Protein AF-A0A2V6F3R9-F1 (afdb_monomer_lite)

Secondary structure (DSSP, 8-state):
-EEEEEEE--HHHHHHHHTS-HHHHHHHHHHHHHHHHHTT--EE--SSSEEEEEEE----TT--HHHHHHHHHHHHHHHHHHHHHHHHHHHHHHHHHHS--

Sequence (101 aa):
MTFIVRIKLSPEHKAGYEALADPQQKEIINEVALELARAKITSAINLADTSEIERLLPITNALNEAGFINTIQEMALAMVLFGTAVARALDRRKAHSATGQ

Radius of gyration: 16.03 Å; chains: 1; bounding box: 32×21×59 Å

Foldseek 3Di:
DKDKDKDADDPVLLVLLVPDDPVLNVVLVVQLVVQCVVVVWDWDDDHNGIIMTMDDDDPDPPDDPVNVVVVVVSVVVSNVSSNVSSVVSSVVVVVVVVPDD

Structure (mmCIF, N/CA/C/O backbone):
data_AF-A0A2V6F3R9-F1
#
_entry.id   AF-A0A2V6F3R9-F1
#
loop_
_atom_site.group_PDB
_atom_site.id
_atom_site.type_symbol
_atom_site.label_atom_id
_atom_site.label_alt_id
_atom_site.label_comp_id
_atom_site.label_asym_id
_atom_site.label_entity_id
_atom_site.label_seq_id
_atom_site.pdbx_PDB_ins_code
_atom_site.Cartn_x
_atom_site.Cartn_y
_atom_site.Cartn_z
_atom_site.occupancy
_atom_site.B_iso_or_equiv
_atom_site.auth_seq_id
_atom_site.auth_comp_id
_atom_site.auth_asym_id
_atom_site.auth_atom_id
_atom_site.pdbx_PDB_model_num
ATOM 1 N N . MET A 1 1 ? -3.922 2.517 20.914 1.00 77.56 1 MET A N 1
ATOM 2 C CA . MET A 1 1 ? -3.469 1.243 20.320 1.00 77.56 1 MET A CA 1
ATOM 3 C C . MET A 1 1 ? -3.201 1.504 18.855 1.00 77.56 1 MET A C 1
ATOM 5 O O . MET A 1 1 ? -3.983 2.219 18.246 1.00 77.56 1 MET A O 1
ATOM 9 N N . THR A 1 2 ? -2.118 0.977 18.297 1.00 79.94 2 THR A N 1
ATOM 10 C CA . THR A 1 2 ? -1.809 1.154 16.871 1.00 79.94 2 THR A CA 1
ATOM 11 C C . THR A 1 2 ? -1.886 -0.197 16.188 1.00 79.94 2 THR A C 1
ATOM 13 O O . THR A 1 2 ? -1.277 -1.156 16.658 1.00 79.94 2 THR A O 1
ATOM 16 N N . PHE A 1 3 ? -2.638 -0.269 15.096 1.00 82.62 3 PHE A N 1
ATOM 17 C CA . PHE A 1 3 ? -2.601 -1.402 14.185 1.00 82.62 3 PHE A CA 1
ATOM 18 C C . PHE A 1 3 ? -1.596 -1.097 13.098 1.00 82.62 3 PHE A C 1
ATOM 20 O O . PHE A 1 3 ? -1.677 -0.056 12.447 1.00 82.62 3 PHE A O 1
ATOM 27 N N . ILE A 1 4 ? -0.662 -2.019 12.918 1.00 85.94 4 ILE A N 1
ATOM 28 C CA . ILE A 1 4 ? 0.316 -1.958 11.845 1.00 85.94 4 ILE A CA 1
ATOM 29 C C . ILE A 1 4 ? 0.099 -3.194 11.000 1.00 85.94 4 ILE A C 1
ATOM 31 O O . ILE A 1 4 ? 0.143 -4.320 11.500 1.00 85.94 4 ILE A O 1
ATOM 35 N N . VAL A 1 5 ? -0.129 -2.974 9.716 1.00 88.12 5 VAL A N 1
ATOM 36 C CA . VAL A 1 5 ? -0.148 -4.036 8.726 1.00 88.12 5 VAL A CA 1
ATOM 37 C C . VAL A 1 5 ? 1.076 -3.885 7.850 1.00 88.12 5 VAL A C 1
ATOM 39 O O . VAL A 1 5 ? 1.306 -2.836 7.257 1.00 88.12 5 VAL A O 1
ATOM 42 N N . ARG A 1 6 ? 1.850 -4.965 7.767 1.00 90.38 6 ARG A N 1
ATOM 43 C CA . ARG A 1 6 ? 3.037 -5.056 6.924 1.00 90.38 6 ARG A CA 1
ATOM 44 C C . ARG A 1 6 ? 2.696 -5.814 5.660 1.00 90.38 6 ARG A C 1
ATOM 46 O O . ARG A 1 6 ? 2.229 -6.950 5.724 1.00 90.38 6 ARG A O 1
ATOM 53 N N . ILE A 1 7 ? 2.937 -5.183 4.524 1.00 89.88 7 ILE A N 1
ATOM 54 C CA . ILE A 1 7 ? 2.632 -5.717 3.206 1.00 89.88 7 ILE A CA 1
ATOM 55 C C . ILE A 1 7 ? 3.945 -5.896 2.461 1.00 89.88 7 ILE A C 1
ATOM 57 O O . ILE A 1 7 ? 4.716 -4.952 2.293 1.00 89.88 7 ILE A O 1
ATOM 61 N N . LYS A 1 8 ? 4.180 -7.121 2.001 1.00 90.00 8 LYS A N 1
ATOM 62 C CA . LYS A 1 8 ? 5.270 -7.444 1.084 1.00 90.00 8 LYS A CA 1
ATOM 63 C C . LYS A 1 8 ? 4.687 -7.743 -0.281 1.00 90.00 8 LYS A C 1
ATOM 65 O O . LYS A 1 8 ? 3.635 -8.376 -0.383 1.00 90.00 8 LYS A O 1
ATOM 70 N N . LEU A 1 9 ? 5.383 -7.307 -1.323 1.00 87.69 9 LEU A N 1
ATOM 71 C CA . LEU A 1 9 ? 5.048 -7.732 -2.672 1.00 87.69 9 LEU A CA 1
ATOM 72 C C . LEU A 1 9 ? 5.295 -9.233 -2.824 1.00 87.69 9 LEU A C 1
ATOM 74 O O . LEU A 1 9 ? 6.199 -9.797 -2.202 1.00 87.69 9 LEU A O 1
ATOM 78 N N . SER A 1 10 ? 4.494 -9.879 -3.673 1.00 86.75 10 SER A N 1
ATOM 79 C CA . SER A 1 10 ? 4.831 -11.227 -4.125 1.00 86.75 10 SER A CA 1
ATOM 80 C C . SER A 1 10 ? 6.179 -11.196 -4.862 1.00 86.75 10 SER A C 1
ATOM 82 O O . SER A 1 10 ? 6.534 -10.157 -5.430 1.00 86.75 10 SER A O 1
ATOM 84 N N . PRO A 1 11 ? 6.928 -12.313 -4.902 1.00 88.44 11 PRO A N 1
ATOM 85 C CA . PRO A 1 11 ? 8.222 -12.361 -5.584 1.00 88.44 11 PRO A CA 1
ATOM 86 C C . PRO A 1 11 ? 8.168 -11.860 -7.034 1.00 88.44 11 PRO A C 1
ATOM 88 O O . PRO A 1 11 ? 9.044 -11.117 -7.461 1.00 88.44 11 PRO A O 1
ATOM 91 N N . GLU A 1 12 ? 7.104 -12.192 -7.768 1.00 86.62 12 GLU A N 1
ATOM 92 C CA . GLU A 1 12 ? 6.903 -11.758 -9.155 1.00 86.62 12 GLU A CA 1
ATOM 93 C C . GLU A 1 12 ? 6.686 -10.244 -9.284 1.00 86.62 12 GLU A C 1
ATOM 95 O O . GLU A 1 12 ? 7.280 -9.603 -10.150 1.00 86.62 12 GLU A O 1
ATOM 100 N N . HIS A 1 13 ? 5.860 -9.649 -8.416 1.00 85.94 13 HIS A N 1
ATOM 101 C CA . HIS A 1 13 ? 5.632 -8.202 -8.422 1.00 85.94 13 HIS A CA 1
ATOM 102 C C . HIS A 1 13 ? 6.867 -7.434 -7.956 1.00 85.94 13 HIS A C 1
ATOM 104 O O . HIS A 1 13 ? 7.162 -6.373 -8.501 1.00 85.94 13 HIS A O 1
ATOM 110 N N . LYS A 1 14 ? 7.609 -7.984 -6.987 1.00 89.25 14 LYS A N 1
ATOM 111 C CA . LYS A 1 14 ? 8.880 -7.423 -6.535 1.00 89.25 14 LYS A CA 1
ATOM 112 C C . LYS A 1 14 ? 9.906 -7.415 -7.666 1.00 89.25 14 LYS A C 1
ATOM 114 O O . LYS A 1 14 ? 10.441 -6.358 -7.971 1.00 89.25 14 LYS A O 1
ATOM 119 N N . ALA A 1 15 ? 10.102 -8.546 -8.341 1.00 87.81 15 ALA A N 1
ATOM 120 C CA . ALA A 1 15 ? 11.004 -8.631 -9.488 1.00 87.81 15 ALA A CA 1
ATOM 121 C C . ALA A 1 15 ? 10.585 -7.673 -10.616 1.00 87.81 15 ALA A C 1
ATOM 123 O O . ALA A 1 15 ? 11.425 -6.996 -11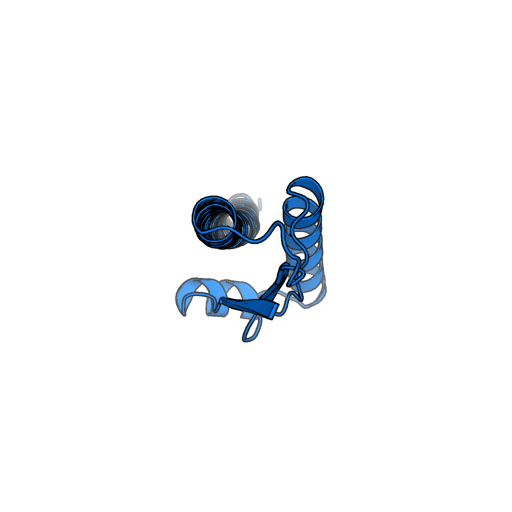.202 1.00 87.81 15 ALA A O 1
ATOM 124 N N . GLY A 1 16 ? 9.279 -7.569 -10.888 1.00 86.81 16 GLY A N 1
ATOM 125 C CA . GLY A 1 16 ? 8.743 -6.623 -11.865 1.00 86.81 16 GLY A CA 1
ATOM 126 C C . GLY A 1 16 ? 8.990 -5.158 -11.499 1.00 86.81 16 GLY A C 1
ATOM 127 O O . GLY A 1 16 ? 9.234 -4.356 -12.391 1.00 86.81 16 GLY A O 1
ATOM 128 N N . TYR A 1 17 ? 8.949 -4.811 -10.212 1.00 89.25 17 TYR A N 1
ATOM 129 C CA . TYR A 1 17 ? 9.265 -3.472 -9.717 1.00 89.25 17 TYR A CA 1
ATOM 130 C C . TYR A 1 17 ? 10.774 -3.183 -9.758 1.00 89.25 17 TYR A C 1
ATOM 132 O O . TYR A 1 17 ? 11.182 -2.139 -10.261 1.00 89.25 17 TYR A O 1
ATOM 140 N N . GLU A 1 18 ? 11.606 -4.114 -9.285 1.00 90.50 18 GLU A N 1
ATOM 141 C CA . GLU A 1 18 ? 13.070 -3.970 -9.236 1.00 90.50 18 GLU A CA 1
ATOM 142 C C . GLU A 1 18 ? 13.717 -3.931 -10.628 1.00 90.50 18 GLU A C 1
ATOM 144 O O . GLU A 1 18 ? 14.782 -3.344 -10.791 1.00 90.50 18 GLU A O 1
ATOM 149 N N . ALA A 1 19 ? 13.069 -4.507 -11.645 1.00 89.81 19 ALA A N 1
ATOM 150 C CA . ALA A 1 19 ? 13.524 -4.438 -13.034 1.00 89.81 19 ALA A CA 1
ATOM 151 C C . ALA A 1 19 ? 13.318 -3.057 -13.692 1.00 89.81 19 ALA A C 1
ATOM 153 O O . ALA A 1 19 ? 13.840 -2.816 -14.781 1.00 89.81 19 ALA A O 1
ATOM 154 N N . LEU A 1 20 ? 12.541 -2.161 -13.074 1.00 88.19 20 LEU A N 1
ATOM 155 C CA . LEU A 1 20 ? 12.285 -0.818 -13.597 1.00 88.19 20 LEU A CA 1
ATOM 156 C C . LEU A 1 20 ? 13.430 0.137 -13.263 1.00 88.19 20 LEU A C 1
ATOM 158 O O . LEU A 1 20 ? 14.066 0.018 -12.218 1.00 88.19 20 LEU A O 1
ATOM 162 N N . ALA A 1 21 ? 13.625 1.151 -14.107 1.00 89.94 21 ALA A N 1
ATOM 163 C CA . ALA A 1 21 ? 14.545 2.242 -13.797 1.00 89.94 21 ALA A CA 1
ATOM 164 C C . ALA A 1 21 ? 14.018 3.101 -12.629 1.00 89.94 21 ALA A C 1
ATOM 166 O O . ALA A 1 21 ? 12.806 3.287 -12.488 1.00 89.94 21 ALA A O 1
ATOM 167 N N . ASP A 1 22 ? 14.915 3.707 -11.846 1.00 90.00 22 ASP A N 1
ATOM 168 C CA . ASP A 1 22 ? 14.567 4.532 -10.675 1.00 90.00 22 ASP A CA 1
ATOM 169 C C . ASP A 1 22 ? 13.456 5.576 -10.914 1.00 90.00 22 ASP A C 1
ATOM 171 O O . ASP A 1 22 ? 12.604 5.744 -10.035 1.00 90.00 22 ASP A O 1
ATOM 175 N N . PRO A 1 23 ? 13.392 6.288 -12.063 1.00 91.06 23 PRO A N 1
ATOM 176 C CA . PRO A 1 23 ? 12.294 7.219 -12.318 1.00 91.06 23 PRO A CA 1
ATOM 177 C C . PRO A 1 23 ? 10.930 6.521 -12.369 1.00 91.06 23 PRO A C 1
ATOM 179 O O . PRO A 1 23 ? 9.970 6.997 -11.769 1.00 91.06 23 PRO A O 1
ATOM 182 N N . GLN A 1 24 ? 10.855 5.354 -13.009 1.00 88.50 24 GLN A N 1
ATOM 183 C CA . GLN A 1 24 ? 9.624 4.571 -13.134 1.00 88.50 24 GLN A CA 1
ATOM 184 C C . GLN A 1 24 ? 9.211 3.958 -11.794 1.00 88.50 24 GLN A C 1
ATOM 186 O O . GLN A 1 24 ? 8.025 3.901 -11.475 1.00 88.50 24 GLN A O 1
ATOM 191 N N . GLN A 1 25 ? 10.183 3.539 -10.982 1.00 90.75 25 GLN A N 1
ATOM 192 C CA . GLN A 1 25 ? 9.929 3.084 -9.616 1.00 90.75 25 GLN A CA 1
ATOM 193 C C . GLN A 1 25 ? 9.295 4.194 -8.764 1.00 90.75 25 GLN A C 1
ATOM 195 O O . GLN A 1 25 ? 8.286 3.968 -8.090 1.00 90.75 25 GLN A O 1
ATOM 200 N N . LYS A 1 26 ? 9.828 5.422 -8.844 1.00 91.31 26 LYS A N 1
ATOM 201 C CA . LYS A 1 26 ? 9.267 6.596 -8.152 1.00 91.31 26 LYS A CA 1
ATOM 202 C C . LYS A 1 26 ? 7.857 6.933 -8.625 1.00 91.31 26 LYS A C 1
ATOM 204 O O . LYS A 1 26 ? 7.008 7.267 -7.803 1.00 91.31 26 LYS A O 1
ATOM 209 N N . GLU A 1 27 ? 7.588 6.833 -9.922 1.00 90.94 27 GLU A N 1
ATOM 210 C CA . GLU A 1 27 ? 6.236 7.027 -10.450 1.00 90.94 27 GLU A CA 1
ATOM 211 C C . GLU A 1 27 ? 5.246 6.012 -9.877 1.00 90.94 27 GLU A C 1
ATOM 213 O O . GLU A 1 27 ? 4.166 6.412 -9.451 1.00 90.94 27 GLU A O 1
ATOM 218 N N . ILE A 1 28 ? 5.616 4.728 -9.788 1.00 90.75 28 ILE A N 1
ATOM 219 C CA . ILE A 1 28 ? 4.759 3.709 -9.161 1.00 90.75 28 ILE A CA 1
ATOM 220 C C . ILE A 1 28 ? 4.484 4.063 -7.704 1.00 90.75 28 ILE A C 1
ATOM 222 O O . ILE A 1 28 ? 3.332 4.012 -7.276 1.00 90.75 28 ILE A O 1
ATOM 226 N N . ILE A 1 29 ? 5.515 4.439 -6.941 1.00 91.88 29 ILE A N 1
ATOM 227 C CA . ILE A 1 29 ? 5.334 4.849 -5.543 1.00 91.88 29 ILE A CA 1
ATOM 228 C C . ILE A 1 29 ? 4.344 6.016 -5.459 1.00 91.88 29 ILE A C 1
ATOM 230 O O . ILE A 1 29 ? 3.436 5.975 -4.631 1.00 91.88 29 ILE A O 1
ATOM 234 N N . ASN A 1 30 ? 4.466 7.019 -6.331 1.00 91.50 30 ASN A N 1
ATOM 235 C CA . ASN A 1 30 ? 3.568 8.175 -6.355 1.00 91.50 30 ASN A CA 1
ATOM 236 C C . ASN A 1 30 ? 2.133 7.804 -6.760 1.00 91.50 30 ASN A C 1
ATOM 238 O O . ASN A 1 30 ? 1.182 8.313 -6.168 1.00 91.50 30 ASN A O 1
ATOM 242 N N . GLU A 1 31 ? 1.958 6.913 -7.738 1.00 91.00 31 GLU A N 1
ATOM 243 C CA . GLU A 1 31 ? 0.646 6.399 -8.147 1.00 91.00 31 GLU A CA 1
ATOM 244 C C . GLU A 1 31 ? -0.033 5.655 -6.993 1.00 91.00 31 GLU A C 1
ATOM 246 O O . GLU A 1 31 ? -1.185 5.934 -6.664 1.00 91.00 31 GLU A O 1
ATOM 251 N N . VAL A 1 32 ? 0.696 4.748 -6.338 1.00 90.38 32 VAL A N 1
ATOM 252 C CA . VAL A 1 32 ? 0.194 3.991 -5.185 1.00 90.38 32 VAL A CA 1
ATOM 253 C C . VAL A 1 32 ? -0.120 4.938 -4.026 1.00 90.38 32 VAL A C 1
ATOM 255 O O . VAL A 1 32 ? -1.199 4.846 -3.445 1.00 90.38 32 VAL A O 1
ATOM 258 N N . ALA A 1 33 ? 0.756 5.902 -3.731 1.00 89.75 33 ALA A N 1
ATOM 259 C CA . ALA A 1 33 ? 0.520 6.914 -2.701 1.00 89.75 33 ALA A CA 1
ATOM 260 C C . ALA A 1 33 ? -0.750 7.729 -2.969 1.00 89.75 33 ALA A C 1
ATOM 262 O O . ALA A 1 33 ? -1.527 7.979 -2.048 1.00 89.75 33 ALA A O 1
ATOM 263 N N . LEU A 1 34 ? -0.990 8.114 -4.224 1.00 90.94 34 LEU A N 1
ATOM 264 C CA . LEU A 1 34 ? -2.175 8.872 -4.610 1.00 90.94 34 LEU A CA 1
ATOM 265 C C . LEU A 1 34 ? -3.461 8.056 -4.423 1.00 90.94 34 LEU A C 1
ATOM 267 O O . LEU A 1 34 ? -4.443 8.584 -3.901 1.00 90.94 34 LEU A O 1
ATOM 271 N N . GLU A 1 35 ? -3.466 6.784 -4.823 1.00 88.69 35 GLU A N 1
ATOM 272 C CA . GLU A 1 35 ? -4.614 5.885 -4.633 1.00 88.69 35 GLU A CA 1
ATOM 273 C C . GLU A 1 35 ? -4.920 5.668 -3.142 1.00 88.69 35 GLU A C 1
ATOM 275 O O . GLU A 1 35 ? -6.071 5.782 -2.711 1.00 88.69 35 GLU A O 1
ATOM 280 N N . LEU A 1 36 ? -3.889 5.447 -2.322 1.00 87.88 36 LEU A N 1
ATOM 281 C CA . LEU A 1 36 ? -4.045 5.282 -0.874 1.00 87.88 36 LEU A CA 1
ATOM 282 C C . LEU A 1 36 ? -4.524 6.571 -0.197 1.00 87.88 36 LEU A C 1
ATOM 284 O O . LEU A 1 36 ? -5.423 6.526 0.645 1.00 87.88 36 LEU A O 1
ATOM 288 N N . ALA A 1 37 ? -4.008 7.730 -0.612 1.00 88.19 37 ALA A N 1
ATOM 289 C CA . ALA A 1 37 ? -4.460 9.026 -0.114 1.00 88.19 37 ALA A CA 1
ATOM 290 C C . ALA A 1 37 ? -5.935 9.293 -0.460 1.00 88.19 37 ALA A C 1
ATOM 292 O O . ALA A 1 37 ? -6.691 9.765 0.392 1.00 88.19 37 ALA A O 1
ATOM 293 N N . ARG A 1 38 ? -6.385 8.936 -1.674 1.00 87.50 38 ARG A N 1
ATOM 294 C CA . ARG A 1 38 ? -7.806 9.019 -2.074 1.00 87.50 38 ARG A CA 1
ATOM 295 C C . ARG A 1 38 ? -8.697 8.134 -1.205 1.00 87.50 38 ARG A C 1
ATOM 297 O O . ARG A 1 38 ? -9.810 8.536 -0.869 1.00 87.50 38 ARG A O 1
ATOM 304 N N . ALA A 1 39 ? -8.188 6.976 -0.798 1.00 84.06 39 ALA A N 1
ATOM 305 C CA . ALA A 1 39 ? -8.846 6.069 0.136 1.00 84.06 39 ALA A CA 1
ATOM 306 C C . ALA A 1 39 ? -8.675 6.466 1.620 1.00 84.06 39 ALA A C 1
ATOM 308 O O . ALA A 1 39 ? -9.190 5.770 2.491 1.00 84.06 39 ALA A O 1
ATOM 309 N N . LYS A 1 40 ? -7.995 7.586 1.920 1.00 84.62 40 LYS A N 1
ATOM 310 C CA . LYS A 1 40 ? -7.683 8.068 3.281 1.00 84.62 40 LYS A CA 1
ATOM 311 C C . LYS A 1 40 ? -6.905 7.051 4.125 1.00 84.62 40 LYS A C 1
ATOM 313 O O . LYS A 1 40 ? -7.102 6.956 5.336 1.00 84.62 40 LYS A O 1
ATOM 318 N N . ILE A 1 41 ? -6.022 6.295 3.482 1.00 83.88 41 ILE A N 1
ATOM 319 C CA . ILE A 1 41 ? -5.160 5.306 4.124 1.00 83.88 41 ILE A CA 1
ATOM 320 C C . ILE A 1 41 ? -3.801 5.951 4.397 1.00 83.88 41 ILE A C 1
ATOM 322 O O . ILE A 1 41 ? -3.120 6.390 3.472 1.00 83.88 41 ILE A O 1
ATOM 326 N N . THR A 1 42 ? -3.392 5.984 5.664 1.00 84.69 42 THR A N 1
ATOM 327 C CA . THR A 1 42 ? -2.038 6.395 6.054 1.00 84.69 42 THR A CA 1
ATOM 328 C C . THR A 1 42 ? -1.079 5.223 5.876 1.00 84.69 42 THR A C 1
ATOM 330 O O . THR A 1 42 ? -1.306 4.140 6.415 1.00 84.69 42 THR A O 1
ATOM 333 N N . SER A 1 43 ? 0.004 5.431 5.128 1.00 85.81 43 SER A N 1
ATOM 334 C CA . SER A 1 43 ? 0.954 4.365 4.802 1.00 85.81 43 SER A CA 1
ATOM 335 C C . SER A 1 43 ? 2.381 4.874 4.623 1.00 85.81 43 SER A C 1
ATOM 337 O O . SER A 1 43 ? 2.584 5.948 4.056 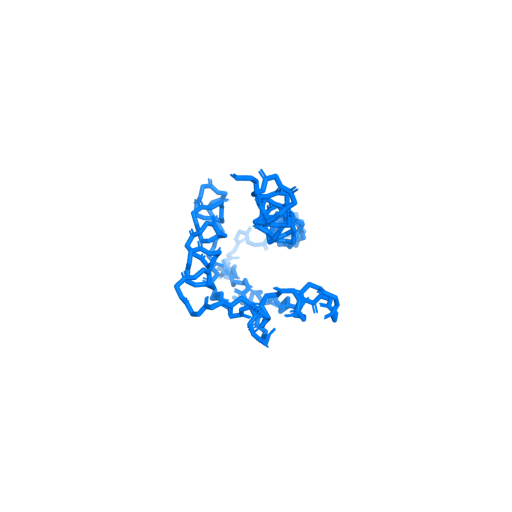1.00 85.81 43 SER A O 1
ATOM 339 N N . ALA A 1 44 ? 3.356 4.049 4.997 1.00 88.62 44 ALA A N 1
ATOM 340 C CA . ALA A 1 44 ? 4.748 4.150 4.582 1.00 88.62 44 ALA A CA 1
ATOM 341 C C . ALA A 1 44 ? 4.999 3.156 3.436 1.00 88.62 44 ALA A C 1
ATOM 343 O O . ALA A 1 44 ? 4.934 1.940 3.618 1.00 88.62 44 ALA A O 1
ATOM 344 N N . ILE A 1 45 ? 5.252 3.667 2.231 1.00 89.25 45 ILE A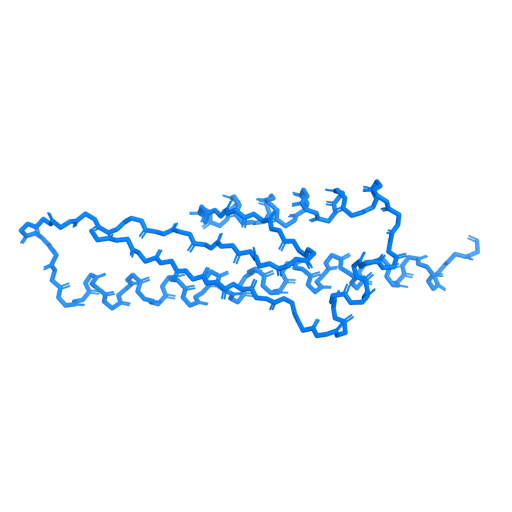 N 1
ATOM 345 C CA . ILE A 1 45 ? 5.391 2.835 1.030 1.00 89.25 45 ILE A CA 1
ATOM 346 C C . ILE A 1 45 ? 6.869 2.532 0.796 1.00 89.25 45 ILE A C 1
ATOM 348 O O . ILE A 1 45 ? 7.663 3.430 0.526 1.00 89.25 45 ILE A O 1
ATOM 352 N N . ASN A 1 46 ? 7.219 1.252 0.848 1.00 90.44 46 ASN A N 1
ATOM 353 C CA . ASN A 1 46 ? 8.511 0.729 0.427 1.00 90.44 46 ASN A CA 1
ATOM 354 C C . ASN A 1 46 ? 8.268 -0.566 -0.357 1.00 90.44 46 ASN A C 1
ATOM 356 O O . ASN A 1 46 ? 8.095 -1.640 0.219 1.00 90.44 46 ASN A O 1
ATOM 360 N N . LEU A 1 47 ? 8.199 -0.439 -1.684 1.00 87.81 47 LEU A N 1
ATOM 361 C CA . LEU A 1 47 ? 7.901 -1.553 -2.589 1.00 87.81 47 LEU A CA 1
ATOM 362 C C . LEU A 1 47 ? 9.107 -2.475 -2.831 1.00 87.81 47 LEU A C 1
ATOM 364 O O . LEU A 1 47 ? 8.919 -3.608 -3.266 1.00 87.81 47 LEU A O 1
ATOM 368 N N . ALA A 1 48 ? 10.326 -2.020 -2.519 1.00 85.44 48 ALA A N 1
ATOM 369 C CA . ALA A 1 48 ? 11.534 -2.845 -2.596 1.00 85.44 48 ALA A CA 1
ATOM 370 C C . ALA A 1 48 ? 11.619 -3.863 -1.442 1.00 85.44 48 ALA A C 1
ATOM 372 O O . ALA A 1 48 ? 12.250 -4.915 -1.565 1.00 85.44 48 ALA A O 1
ATOM 373 N N . ASP A 1 49 ? 10.965 -3.580 -0.315 1.00 88.69 49 ASP A N 1
ATOM 374 C CA . ASP A 1 49 ? 10.876 -4.507 0.810 1.00 88.69 49 ASP A CA 1
ATOM 375 C C . ASP A 1 49 ? 9.463 -4.536 1.407 1.00 88.69 49 ASP A C 1
ATOM 377 O 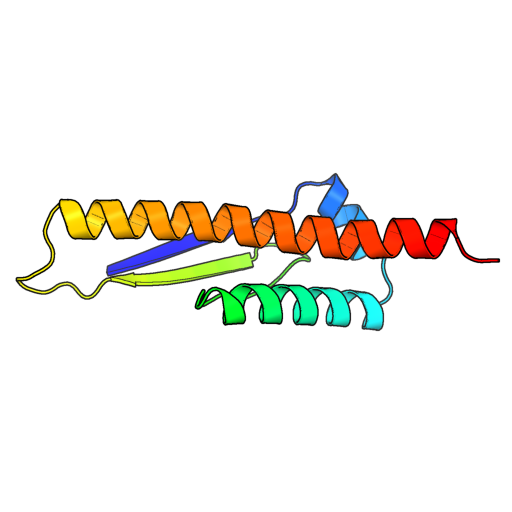O . ASP A 1 49 ? 8.554 -5.145 0.834 1.00 88.69 49 ASP A O 1
ATOM 381 N N . THR A 1 50 ? 9.284 -3.911 2.570 1.00 87.06 50 THR A N 1
ATOM 382 C CA . THR A 1 50 ? 8.064 -3.997 3.361 1.00 87.06 50 THR A CA 1
ATOM 383 C C . THR A 1 50 ? 7.403 -2.634 3.407 1.00 87.06 50 THR A C 1
ATOM 385 O O . THR A 1 50 ? 7.961 -1.686 3.953 1.00 87.06 50 THR A O 1
ATOM 388 N N . SER A 1 51 ? 6.194 -2.551 2.864 1.00 90.19 51 SER A N 1
ATOM 389 C CA . SER A 1 51 ? 5.328 -1.390 3.045 1.00 90.19 51 SER A CA 1
ATOM 390 C C . SER A 1 51 ? 4.504 -1.549 4.316 1.00 90.19 51 SER A C 1
ATOM 392 O O . SER A 1 51 ? 4.124 -2.661 4.685 1.00 90.19 51 SER A O 1
ATOM 394 N N . GLU A 1 52 ? 4.209 -0.442 4.981 1.00 91.12 52 GLU A N 1
ATOM 395 C CA . GLU A 1 52 ? 3.460 -0.432 6.232 1.00 91.12 52 GLU A CA 1
ATOM 396 C C . GLU A 1 52 ? 2.214 0.438 6.084 1.00 91.12 52 GLU A C 1
ATOM 398 O O . GLU A 1 52 ? 2.264 1.553 5.568 1.00 91.12 52 GLU A O 1
ATOM 403 N N . ILE A 1 53 ? 1.075 -0.084 6.529 1.00 88.38 53 ILE A N 1
ATOM 404 C CA . ILE A 1 53 ? -0.152 0.685 6.714 1.00 88.38 53 ILE A CA 1
ATOM 405 C C . ILE A 1 53 ? -0.369 0.799 8.212 1.00 88.38 53 ILE A C 1
ATOM 407 O O . ILE A 1 53 ? -0.439 -0.215 8.913 1.00 88.38 53 ILE A O 1
ATOM 411 N N . GLU A 1 54 ? -0.485 2.030 8.689 1.00 86.06 54 GLU A N 1
ATOM 412 C CA . GLU A 1 54 ? -0.637 2.314 10.107 1.00 86.06 54 GLU A CA 1
ATOM 413 C C . GLU A 1 54 ? -1.986 2.952 10.384 1.00 86.06 54 GLU A C 1
ATOM 415 O O . GLU A 1 54 ? -2.400 3.913 9.729 1.00 86.06 54 GLU A O 1
ATOM 420 N N . ARG A 1 55 ? -2.657 2.445 11.418 1.00 83.12 55 ARG A N 1
ATOM 421 C CA . ARG A 1 55 ? -3.885 3.043 11.918 1.00 83.12 55 ARG A CA 1
ATOM 422 C C . ARG A 1 55 ? -3.870 3.165 13.425 1.00 83.12 55 ARG A C 1
ATOM 424 O O . ARG A 1 55 ? -3.796 2.178 14.160 1.00 83.12 55 ARG A O 1
ATOM 431 N N . LEU A 1 56 ? -3.995 4.405 13.881 1.00 82.06 56 LEU A N 1
ATOM 432 C CA . LEU A 1 56 ? -4.169 4.709 15.287 1.00 82.06 56 LEU A CA 1
ATOM 433 C C . LEU A 1 56 ? -5.628 4.470 15.687 1.00 82.06 56 LEU A C 1
ATOM 435 O O . LEU A 1 56 ? -6.532 5.131 15.181 1.00 82.06 56 LEU A O 1
ATOM 439 N N . LEU A 1 57 ? -5.840 3.560 16.636 1.00 80.06 57 LEU A N 1
ATOM 440 C CA . LEU A 1 57 ? -7.105 3.402 17.342 1.00 80.06 57 LEU A CA 1
ATOM 441 C C . LEU A 1 57 ? -6.970 4.034 18.737 1.00 80.06 57 LEU A C 1
ATOM 443 O O . LEU A 1 57 ? -6.274 3.479 19.606 1.00 80.06 57 LEU A O 1
ATOM 447 N N . PRO A 1 58 ? -7.576 5.208 18.976 1.00 76.00 58 PRO A N 1
ATOM 448 C CA . PRO A 1 58 ? -7.508 5.848 20.279 1.00 76.00 58 PRO A CA 1
ATOM 449 C C . PRO A 1 58 ? -8.231 4.976 21.312 1.00 76.00 58 PRO A C 1
ATOM 451 O O . PRO A 1 58 ? -9.385 4.589 21.126 1.00 76.00 58 PRO A O 1
ATOM 454 N N . ILE A 1 59 ? -7.539 4.646 22.405 1.00 73.62 59 ILE A N 1
ATOM 455 C CA . ILE A 1 59 ? -8.147 3.918 23.522 1.00 73.62 59 ILE A CA 1
ATOM 456 C C . ILE A 1 59 ? -8.960 4.948 24.299 1.00 73.62 59 ILE A C 1
ATOM 458 O O . ILE A 1 59 ? -8.405 5.792 24.997 1.00 73.62 59 ILE A O 1
ATOM 462 N N . THR A 1 60 ? -10.271 4.913 24.106 1.00 76.19 60 THR A N 1
ATOM 463 C CA . THR A 1 60 ? -11.232 5.805 24.760 1.00 76.19 60 THR A CA 1
ATOM 464 C C . THR A 1 60 ? -12.338 4.965 25.384 1.00 76.19 60 THR A C 1
ATOM 466 O O . THR A 1 60 ? -12.510 3.803 25.021 1.00 76.19 60 THR A O 1
ATOM 469 N N . ASN A 1 61 ? -13.152 5.564 26.255 1.00 70.81 61 ASN A N 1
ATOM 470 C CA . ASN A 1 61 ? -14.346 4.909 26.806 1.00 70.81 61 ASN A CA 1
ATOM 471 C C . ASN A 1 61 ? -15.383 4.522 25.725 1.00 70.81 61 ASN A C 1
ATOM 473 O O . ASN A 1 61 ? -16.338 3.815 26.027 1.00 70.81 61 ASN A O 1
ATOM 477 N N . ALA A 1 62 ? -15.209 4.986 24.480 1.00 69.62 62 ALA A N 1
ATOM 478 C CA . ALA A 1 62 ? -16.050 4.657 23.332 1.00 69.62 62 ALA A CA 1
ATOM 479 C C . ALA A 1 62 ? -15.507 3.488 22.485 1.00 69.62 62 ALA A C 1
ATOM 481 O O . ALA A 1 62 ? -16.160 3.082 21.522 1.00 69.62 62 ALA A O 1
ATOM 482 N N . LEU A 1 63 ? -14.329 2.941 22.813 1.00 78.31 63 LEU A N 1
ATOM 483 C CA . LEU A 1 63 ? -13.814 1.752 22.143 1.00 78.31 63 LEU A CA 1
ATOM 484 C C . LEU A 1 63 ? -14.614 0.527 22.601 1.00 78.31 63 LEU A C 1
ATOM 486 O O . LEU A 1 63 ? -14.373 -0.025 23.671 1.00 78.31 63 LEU A O 1
ATOM 490 N N . ASN A 1 64 ? -15.566 0.115 21.772 1.00 84.69 64 ASN A N 1
ATOM 491 C CA . ASN A 1 64 ? -16.330 -1.113 21.945 1.00 84.69 64 ASN A CA 1
ATOM 492 C C . ASN A 1 64 ? -15.915 -2.167 20.904 1.00 84.69 64 ASN A C 1
ATOM 494 O O . ASN A 1 64 ? -15.151 -1.889 19.975 1.00 84.69 64 ASN A O 1
ATOM 498 N N . GLU A 1 65 ? -16.424 -3.387 21.067 1.00 85.94 65 GLU A N 1
ATOM 499 C CA . GLU A 1 65 ? -16.113 -4.522 20.193 1.00 85.94 65 GLU A CA 1
ATOM 500 C C . GLU A 1 65 ? -16.398 -4.219 18.715 1.00 85.94 65 GLU A C 1
ATOM 502 O O . GLU A 1 65 ? -15.557 -4.472 17.856 1.00 85.94 65 GLU A O 1
ATOM 507 N N . ALA A 1 66 ? -17.531 -3.580 18.413 1.00 86.50 66 ALA A N 1
ATOM 508 C CA . ALA A 1 66 ? -17.886 -3.206 17.046 1.00 86.50 66 ALA A CA 1
ATOM 509 C C . ALA A 1 66 ? -16.870 -2.228 16.424 1.00 86.50 66 ALA A C 1
ATOM 511 O O . ALA A 1 66 ? -16.451 -2.413 15.283 1.00 86.50 66 ALA A O 1
ATOM 512 N N . GLY A 1 67 ? -16.416 -1.217 17.175 1.00 82.69 67 GLY A N 1
ATOM 513 C CA . GLY A 1 67 ? -15.387 -0.276 16.718 1.00 82.69 67 GLY A CA 1
ATOM 514 C C . GLY A 1 67 ? -14.031 -0.945 16.474 1.00 82.69 67 GLY A C 1
ATOM 515 O O . GLY A 1 67 ? -13.329 -0.612 15.515 1.00 82.69 67 GLY A O 1
ATOM 516 N N . PHE A 1 68 ? -13.681 -1.932 17.300 1.00 85.50 68 PHE A N 1
ATOM 517 C CA . PHE A 1 68 ? -12.479 -2.741 17.112 1.00 85.50 68 PHE A CA 1
ATOM 518 C C . PHE A 1 68 ? -12.562 -3.597 15.837 1.00 85.50 68 PHE A C 1
ATOM 520 O O . PHE A 1 68 ? -11.643 -3.557 15.016 1.00 85.50 68 PHE A O 1
ATOM 527 N N . ILE A 1 69 ? -13.675 -4.305 15.615 1.00 88.62 69 ILE A N 1
ATOM 528 C CA . ILE A 1 69 ? -13.886 -5.124 14.409 1.00 88.62 69 ILE A CA 1
ATOM 529 C C . ILE A 1 69 ? -13.907 -4.267 13.140 1.00 88.62 69 ILE A C 1
ATOM 531 O O . ILE A 1 69 ? -13.239 -4.616 12.166 1.00 88.62 69 ILE A O 1
ATOM 535 N N . ASN A 1 70 ? -14.582 -3.114 13.160 1.00 86.75 70 ASN A N 1
ATOM 536 C CA . ASN A 1 70 ? -14.576 -2.177 12.032 1.00 86.75 70 ASN A CA 1
ATOM 537 C C . ASN A 1 70 ? -13.153 -1.722 11.691 1.00 86.75 70 ASN A C 1
ATOM 539 O O . ASN A 1 70 ? -12.776 -1.675 10.522 1.00 86.75 70 ASN A O 1
ATOM 543 N N . THR A 1 71 ? -12.320 -1.476 12.707 1.00 85.38 71 THR A N 1
ATOM 544 C CA . THR A 1 71 ? -10.916 -1.107 12.491 1.00 85.38 71 THR A CA 1
ATOM 545 C C . THR A 1 71 ? -10.149 -2.205 11.756 1.00 85.38 71 THR A C 1
ATOM 547 O O . THR A 1 71 ? -9.410 -1.903 10.820 1.00 85.38 71 THR A O 1
ATOM 550 N N . ILE A 1 72 ? -10.348 -3.473 12.129 1.00 87.44 72 ILE A N 1
ATOM 551 C CA . ILE A 1 72 ? -9.727 -4.620 11.449 1.00 87.44 72 ILE A CA 1
ATOM 552 C C . ILE A 1 72 ? -10.218 -4.734 10.001 1.00 87.44 72 ILE A C 1
ATOM 554 O O . ILE A 1 72 ? -9.407 -4.939 9.099 1.00 87.44 72 ILE A O 1
ATOM 558 N N . GLN A 1 73 ? -11.521 -4.576 9.760 1.00 89.19 73 GLN A N 1
ATOM 559 C CA . GLN A 1 73 ? -12.094 -4.644 8.411 1.00 89.19 73 GLN A CA 1
ATOM 560 C C . GLN A 1 73 ? -11.562 -3.535 7.501 1.00 89.19 73 GLN A C 1
ATOM 562 O O . GLN A 1 73 ? -11.213 -3.795 6.350 1.00 89.19 73 GLN A O 1
ATOM 567 N N . GLU A 1 74 ? -11.436 -2.314 8.017 1.00 86.50 74 GLU A N 1
ATOM 568 C CA . GLU A 1 74 ? -10.847 -1.199 7.276 1.00 86.50 74 GLU A CA 1
ATOM 569 C C . GLU A 1 74 ? -9.368 -1.446 6.955 1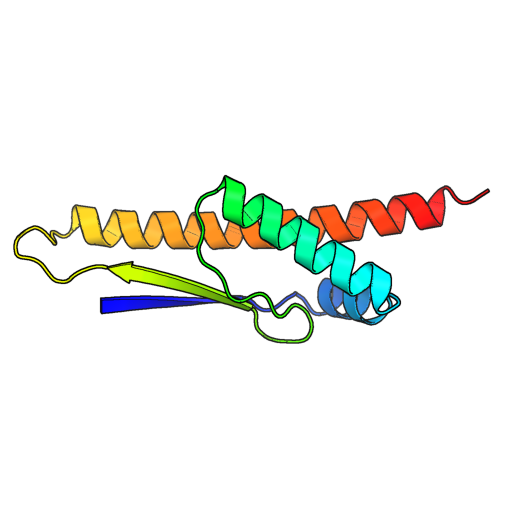.00 86.50 74 GLU A C 1
ATOM 571 O O . GLU A 1 74 ? -8.928 -1.169 5.840 1.00 86.50 74 GLU A O 1
ATOM 576 N N . MET A 1 75 ? -8.608 -2.036 7.884 1.00 88.62 75 MET A N 1
ATOM 577 C CA . MET A 1 75 ? -7.223 -2.445 7.628 1.00 88.62 75 MET A CA 1
ATOM 578 C C . MET A 1 75 ? -7.132 -3.545 6.562 1.00 88.62 75 MET A C 1
ATOM 580 O O . MET A 1 75 ? -6.271 -3.477 5.684 1.00 88.62 75 MET A O 1
ATOM 584 N N . ALA A 1 76 ? -8.032 -4.531 6.588 1.00 88.44 76 ALA A N 1
ATOM 585 C CA . ALA A 1 76 ? -8.097 -5.574 5.567 1.00 88.44 76 ALA A CA 1
ATOM 586 C C . ALA A 1 7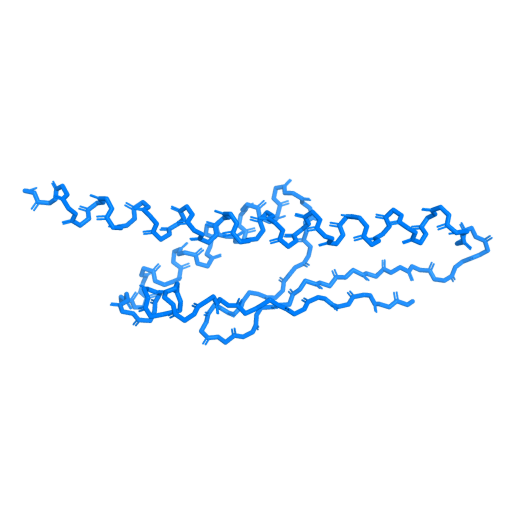6 ? -8.440 -4.995 4.183 1.00 88.44 76 ALA A C 1
ATOM 588 O O . ALA A 1 76 ? -7.802 -5.340 3.187 1.00 88.44 76 ALA A O 1
ATOM 589 N N . LEU A 1 77 ? -9.391 -4.059 4.114 1.00 87.94 77 LEU A N 1
ATOM 590 C CA . LEU A 1 77 ? -9.712 -3.344 2.879 1.00 87.94 77 LEU A CA 1
ATOM 591 C C . LEU A 1 77 ? -8.510 -2.533 2.372 1.00 87.94 77 LEU A C 1
ATOM 593 O O . LEU A 1 77 ? -8.215 -2.554 1.176 1.00 87.94 77 LEU A O 1
ATOM 597 N N . ALA A 1 78 ? -7.783 -1.867 3.272 1.00 87.88 78 ALA A N 1
ATOM 598 C CA . ALA A 1 78 ? -6.587 -1.106 2.929 1.00 87.88 78 ALA A CA 1
ATOM 599 C C . ALA A 1 78 ? -5.497 -1.985 2.292 1.00 87.88 78 ALA A C 1
ATOM 601 O O . ALA A 1 78 ? -4.882 -1.575 1.307 1.00 87.88 78 ALA A O 1
ATOM 602 N N . MET A 1 79 ? -5.311 -3.218 2.778 1.00 88.88 79 MET A N 1
ATOM 603 C CA . MET A 1 79 ? -4.401 -4.189 2.154 1.00 88.88 79 MET A CA 1
ATOM 604 C C . MET A 1 79 ? -4.799 -4.534 0.722 1.00 88.88 79 MET A C 1
ATOM 606 O O . MET A 1 79 ? -3.948 -4.575 -0.168 1.00 88.88 79 MET A O 1
ATOM 610 N N . VAL A 1 80 ? -6.089 -4.793 0.495 1.00 88.69 80 VAL A N 1
ATOM 611 C CA . VAL A 1 80 ? -6.604 -5.151 -0.833 1.00 88.69 80 VAL A CA 1
ATOM 612 C C . VAL A 1 80 ? -6.416 -3.991 -1.808 1.00 88.69 80 VAL A C 1
ATOM 614 O O . VAL A 1 80 ? -5.959 -4.200 -2.935 1.00 88.69 80 VAL A O 1
ATOM 617 N N . LEU A 1 81 ? -6.715 -2.764 -1.373 1.00 88.00 81 LEU A N 1
ATOM 618 C CA . LEU A 1 81 ? -6.527 -1.559 -2.181 1.00 88.00 81 LEU A CA 1
ATOM 619 C C . LEU A 1 81 ? -5.053 -1.324 -2.510 1.00 88.00 81 LEU A C 1
ATOM 621 O O . LEU A 1 81 ? -4.733 -1.067 -3.669 1.00 88.00 81 LEU A O 1
ATOM 625 N N . PHE A 1 82 ? -4.160 -1.494 -1.533 1.00 89.19 82 PHE A N 1
ATOM 626 C CA . PHE A 1 82 ? -2.717 -1.413 -1.744 1.00 89.19 82 PHE A CA 1
ATOM 627 C C . PHE A 1 82 ? -2.247 -2.405 -2.815 1.00 89.19 82 PHE A C 1
ATOM 629 O O . PHE A 1 82 ? -1.631 -2.007 -3.804 1.00 89.19 82 PHE A O 1
ATOM 636 N N . GLY A 1 83 ? -2.578 -3.691 -2.656 1.00 87.75 83 GLY A N 1
ATOM 637 C CA . GLY A 1 83 ? -2.169 -4.731 -3.603 1.00 87.75 83 GLY A CA 1
ATOM 638 C C . GLY A 1 83 ? -2.716 -4.480 -5.009 1.00 87.75 83 GLY A C 1
ATOM 639 O O . GLY A 1 83 ? -1.990 -4.606 -5.994 1.00 87.75 83 GLY A O 1
ATOM 640 N N . THR A 1 84 ? -3.972 -4.041 -5.101 1.00 88.38 84 THR A N 1
ATOM 641 C CA . THR A 1 84 ? -4.618 -3.700 -6.376 1.00 88.38 84 THR A CA 1
ATOM 642 C C . THR A 1 84 ? -3.956 -2.495 -7.046 1.00 88.38 84 THR A C 1
ATOM 644 O O . THR A 1 84 ? -3.763 -2.502 -8.262 1.00 88.38 84 THR A O 1
ATOM 647 N N . ALA A 1 85 ? -3.596 -1.463 -6.278 1.00 88.56 85 ALA A N 1
ATOM 648 C CA . ALA A 1 85 ? -2.918 -0.279 -6.798 1.00 88.56 85 ALA A CA 1
ATOM 649 C C . ALA A 1 85 ? -1.541 -0.635 -7.372 1.00 88.56 85 ALA A C 1
ATOM 651 O O . ALA A 1 85 ? -1.228 -0.236 -8.494 1.00 88.56 85 ALA A O 1
ATOM 652 N N . VAL A 1 86 ? -0.759 -1.449 -6.652 1.00 89.56 86 VAL A N 1
ATOM 653 C CA . VAL A 1 86 ? 0.553 -1.916 -7.126 1.00 89.56 86 VAL A CA 1
ATOM 654 C C . VAL A 1 86 ? 0.415 -2.764 -8.391 1.00 89.56 86 VAL A C 1
ATOM 656 O O . VAL A 1 86 ? 1.104 -2.496 -9.375 1.00 89.56 86 VAL A O 1
ATOM 659 N N . ALA A 1 87 ? -0.493 -3.746 -8.402 1.00 87.62 87 ALA A N 1
ATOM 660 C CA . ALA A 1 87 ? -0.708 -4.610 -9.563 1.00 87.62 87 ALA A CA 1
ATOM 661 C C . ALA A 1 87 ? -1.075 -3.792 -10.810 1.00 87.62 87 ALA A C 1
ATOM 663 O O . ALA A 1 87 ? -0.422 -3.906 -11.844 1.00 87.62 87 ALA A O 1
ATOM 664 N N . ARG A 1 88 ? -2.036 -2.865 -10.689 1.00 87.19 88 ARG A N 1
ATOM 665 C CA . ARG A 1 88 ? -2.429 -1.971 -11.791 1.00 87.19 88 ARG A CA 1
ATOM 666 C C . ARG A 1 88 ? -1.273 -1.104 -12.286 1.00 87.19 88 ARG A C 1
ATOM 668 O O . ARG A 1 88 ? -1.137 -0.908 -13.492 1.00 87.19 88 ARG A O 1
ATOM 675 N N . ALA A 1 89 ? -0.457 -0.570 -11.379 1.00 87.56 89 ALA A N 1
ATOM 676 C CA . ALA A 1 89 ? 0.684 0.268 -11.740 1.00 87.56 89 ALA A CA 1
ATOM 677 C C . ALA A 1 89 ? 1.761 -0.515 -12.515 1.00 87.56 89 ALA A C 1
ATOM 679 O O . ALA A 1 89 ? 2.346 0.025 -13.461 1.00 87.56 89 ALA A O 1
ATOM 680 N N . LEU A 1 90 ? 1.988 -1.782 -12.154 1.00 86.31 90 LEU A N 1
ATOM 681 C CA . LEU A 1 90 ? 2.906 -2.687 -12.851 1.00 86.31 90 LEU A CA 1
ATOM 682 C C . LEU A 1 90 ? 2.339 -3.159 -14.200 1.00 86.31 90 LEU A C 1
ATOM 684 O O . LEU A 1 90 ? 3.046 -3.127 -15.209 1.00 86.31 90 LEU A O 1
ATOM 688 N N . ASP A 1 91 ? 1.062 -3.537 -14.250 1.00 85.88 91 ASP A N 1
ATOM 689 C CA . ASP A 1 91 ? 0.413 -4.036 -15.468 1.00 85.88 91 ASP A CA 1
ATOM 690 C C . ASP A 1 91 ? 0.337 -2.969 -16.564 1.00 85.88 91 ASP A C 1
ATOM 692 O O . ASP A 1 91 ? 0.616 -3.262 -17.729 1.00 85.88 91 ASP A O 1
ATOM 696 N N . ARG A 1 92 ? 0.051 -1.707 -16.205 1.00 84.19 92 ARG A N 1
ATOM 697 C CA . ARG A 1 92 ? 0.089 -0.579 -17.156 1.00 84.19 92 ARG A CA 1
ATOM 698 C C . ARG A 1 92 ? 1.438 -0.468 -17.865 1.00 84.19 92 ARG A C 1
ATOM 700 O O . ARG A 1 92 ? 1.482 -0.181 -19.058 1.00 84.19 92 ARG A O 1
ATOM 707 N N . ARG A 1 93 ? 2.530 -0.731 -17.146 1.00 79.81 93 ARG A N 1
ATOM 708 C CA . ARG A 1 93 ? 3.895 -0.642 -17.680 1.00 79.81 93 ARG A CA 1
ATOM 709 C C . ARG A 1 93 ? 4.246 -1.846 -18.542 1.00 79.81 93 ARG A C 1
ATOM 711 O O . ARG A 1 93 ? 4.771 -1.648 -19.630 1.00 79.81 93 ARG A O 1
ATOM 718 N N . LYS A 1 94 ? 3.858 -3.062 -18.141 1.00 75.00 94 LYS A N 1
ATOM 719 C CA . LYS A 1 94 ? 3.965 -4.244 -19.017 1.00 75.00 94 LYS A CA 1
ATOM 720 C C . LYS A 1 94 ? 3.220 -4.031 -20.338 1.00 75.00 94 LYS A C 1
ATOM 722 O O . LYS A 1 94 ? 3.763 -4.332 -21.396 1.00 75.00 94 LYS A O 1
ATOM 727 N N . ALA A 1 95 ? 2.013 -3.466 -20.282 1.00 68.69 95 ALA A N 1
ATOM 728 C CA . ALA A 1 95 ? 1.232 -3.147 -21.473 1.00 68.69 95 ALA A CA 1
ATOM 729 C C . ALA A 1 95 ? 1.916 -2.079 -22.345 1.00 68.69 95 ALA A C 1
ATOM 731 O O . ALA A 1 95 ? 2.018 -2.275 -23.549 1.00 68.69 95 ALA A O 1
ATOM 732 N N . HIS A 1 96 ? 2.445 -0.999 -21.753 1.00 61.22 96 HIS A N 1
ATOM 733 C CA . HIS A 1 96 ? 3.175 0.042 -22.495 1.00 61.22 96 HIS A CA 1
ATOM 734 C C . HIS A 1 96 ? 4.469 -0.471 -23.140 1.00 61.22 96 HIS A C 1
ATOM 736 O O . HIS A 1 96 ? 4.776 -0.083 -24.264 1.00 61.22 96 HIS A O 1
ATOM 742 N N . SER A 1 97 ? 5.200 -1.375 -22.481 1.00 59.75 97 SER A N 1
ATOM 743 C CA . SER A 1 97 ? 6.370 -2.037 -23.072 1.00 59.75 97 SER A CA 1
ATOM 744 C C . SER A 1 97 ? 6.000 -3.000 -24.208 1.00 59.75 97 SER A C 1
ATOM 746 O O . SER A 1 97 ? 6.794 -3.177 -25.124 1.00 59.75 97 SER A O 1
ATOM 748 N N . ALA A 1 98 ? 4.806 -3.603 -24.177 1.00 58.44 98 ALA A N 1
ATOM 749 C CA . ALA A 1 98 ? 4.324 -4.507 -25.226 1.00 58.44 98 ALA A CA 1
ATOM 750 C C . ALA A 1 98 ? 3.763 -3.774 -26.461 1.00 58.44 98 ALA A C 1
ATOM 752 O O . ALA A 1 98 ? 3.749 -4.343 -27.550 1.00 58.44 98 ALA A O 1
ATOM 753 N N . THR A 1 99 ? 3.314 -2.524 -26.312 1.00 54.53 99 THR A N 1
ATOM 754 C CA . THR A 1 99 ? 2.793 -1.687 -27.411 1.00 54.53 99 THR A CA 1
ATOM 755 C C . THR A 1 99 ? 3.819 -0.723 -28.014 1.00 54.53 99 THR A C 1
ATOM 757 O O . THR A 1 99 ? 3.454 0.053 -28.891 1.00 54.53 99 THR A O 1
ATOM 760 N N . GLY A 1 100 ? 5.078 -0.750 -27.564 1.00 46.56 100 GLY A N 1
ATOM 761 C CA . GLY A 1 100 ? 6.158 0.099 -28.075 1.00 46.56 100 GLY A CA 1
ATOM 762 C C . GLY A 1 100 ? 6.637 -0.305 -29.472 1.00 46.56 100 GLY A C 1
ATOM 763 O O . GLY A 1 100 ? 7.684 -0.940 -29.604 1.00 46.56 100 GLY A O 1
ATOM 764 N N . GLN A 1 101 ? 5.848 0.066 -30.484 1.00 36.78 101 GLN A N 1
ATOM 765 C CA . GLN A 1 101 ? 6.341 0.608 -31.755 1.00 36.78 101 GLN A CA 1
ATOM 766 C C . GLN A 1 101 ? 6.643 2.099 -31.587 1.00 36.78 101 GLN A C 1
ATOM 768 O O . GLN A 1 101 ? 5.925 2.753 -30.795 1.00 36.78 101 GLN A O 1
#

pLDDT: mean 84.35, std 9.43, range [36.78, 91.88]